Protein AF-A0A257NJT7-F1 (afdb_monomer_lite)

Foldseek 3Di:
DPDADDPVLVVVVVVVCPDPVVVPDPPDDDDSGVPPDD

pLDDT: mean 93.9, std 8.44, range [60.38, 98.62]

Structure (mmCIF, N/CA/C/O backbone):
data_AF-A0A257NJT7-F1
#
_entry.id   AF-A0A257NJT7-F1
#
loop_
_atom_site.group_PDB
_atom_site.id
_atom_site.type_symbol
_atom_site.label_atom_id
_atom_site.label_alt_id
_atom_site.label_comp_id
_atom_site.label_asym_id
_atom_site.label_entity_id
_atom_site.label_seq_id
_atom_site.pdbx_PDB_ins_code
_atom_site.Cartn_x
_atom_site.Cartn_y
_atom_site.Cartn_z
_atom_site.occupancy
_atom_site.B_iso_or_equiv
_atom_site.auth_seq_id
_atom_site.auth_comp_id
_atom_site.auth_asym_id
_atom_site.auth_atom_id
_atom_site.pdbx_PDB_model_num
ATOM 1 N N . VAL A 1 1 ? 16.504 -1.450 -6.716 1.00 75.94 1 VAL A N 1
ATOM 2 C CA . VAL A 1 1 ? 16.076 -2.439 -7.738 1.00 75.94 1 VAL A CA 1
ATOM 3 C C . VAL A 1 1 ? 16.466 -1.914 -9.120 1.00 75.94 1 VAL A C 1
ATOM 5 O O . VAL A 1 1 ? 16.120 -0.788 -9.439 1.00 75.94 1 VAL A O 1
ATOM 8 N N . ARG A 1 2 ? 17.212 -2.668 -9.942 1.00 85.00 2 ARG A N 1
ATOM 9 C CA . ARG A 1 2 ? 17.662 -2.208 -11.279 1.00 85.00 2 ARG A CA 1
ATOM 10 C C . ARG A 1 2 ? 16.660 -2.565 -12.391 1.00 85.00 2 ARG A C 1
ATOM 12 O O . ARG A 1 2 ? 17.044 -3.127 -13.408 1.00 85.00 2 ARG A O 1
ATOM 19 N N . ARG A 1 3 ? 15.370 -2.279 -12.186 1.00 94.00 3 ARG A N 1
ATOM 20 C CA . ARG A 1 3 ? 14.325 -2.446 -13.215 1.00 94.00 3 ARG A CA 1
ATOM 21 C C . ARG A 1 3 ? 13.307 -1.312 -13.171 1.00 94.00 3 ARG A C 1
ATOM 23 O O . ARG A 1 3 ? 13.252 -0.568 -12.192 1.00 94.00 3 ARG A O 1
ATOM 30 N N . ILE A 1 4 ? 12.512 -1.200 -14.231 1.00 94.69 4 ILE A N 1
ATOM 31 C CA . ILE A 1 4 ? 11.311 -0.362 -14.242 1.00 94.69 4 ILE A CA 1
ATOM 32 C C . ILE A 1 4 ? 10.230 -1.033 -13.385 1.00 94.69 4 ILE A C 1
ATOM 34 O O . ILE A 1 4 ? 10.104 -2.264 -13.368 1.00 94.69 4 ILE 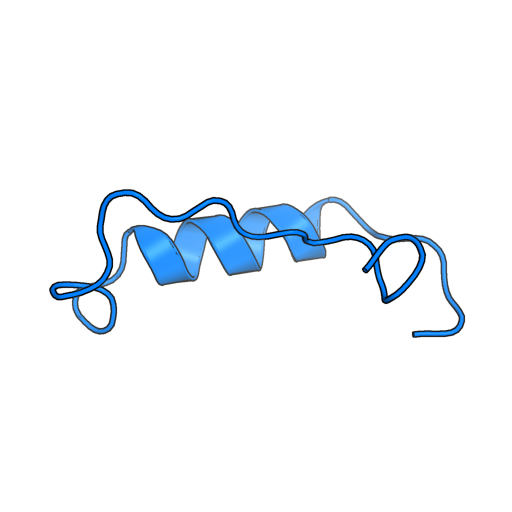A O 1
ATOM 38 N N . GLY A 1 5 ? 9.517 -0.210 -12.616 1.00 95.56 5 GLY A N 1
ATOM 39 C CA . GLY A 1 5 ? 8.380 -0.647 -11.815 1.00 95.56 5 GLY A CA 1
ATOM 40 C C . GLY A 1 5 ? 7.243 -1.124 -12.711 1.00 95.56 5 GLY A C 1
ATOM 41 O O . GLY A 1 5 ? 7.062 -0.621 -13.818 1.00 95.56 5 GLY A O 1
ATOM 42 N N . ARG A 1 6 ? 6.494 -2.109 -12.239 1.00 97.50 6 ARG A N 1
ATOM 43 C CA . ARG A 1 6 ? 5.283 -2.592 -12.896 1.00 97.50 6 ARG A CA 1
ATOM 44 C C . ARG A 1 6 ? 4.070 -2.201 -12.047 1.00 97.50 6 ARG A C 1
ATOM 46 O O . ARG A 1 6 ? 4.239 -1.986 -10.845 1.00 97.50 6 ARG A O 1
ATOM 53 N N . PRO A 1 7 ? 2.859 -2.116 -12.621 1.00 98.25 7 PRO A N 1
ATOM 54 C CA . PRO A 1 7 ? 1.652 -1.807 -11.852 1.00 98.25 7 PRO A CA 1
ATOM 55 C C . PRO A 1 7 ? 1.461 -2.712 -10.627 1.00 98.25 7 PRO A C 1
ATOM 57 O O . PRO A 1 7 ? 1.007 -2.254 -9.580 1.00 98.25 7 PRO A O 1
ATOM 60 N N . GLU A 1 8 ? 1.885 -3.972 -10.724 1.00 98.38 8 GLU A N 1
ATOM 61 C CA . GLU A 1 8 ? 1.774 -4.953 -9.645 1.00 98.38 8 GLU A CA 1
ATOM 62 C C . GLU A 1 8 ? 2.622 -4.590 -8.417 1.00 98.38 8 GLU A C 1
ATOM 64 O O . GLU A 1 8 ? 2.260 -4.960 -7.305 1.00 98.38 8 GLU A O 1
ATOM 69 N N . ASP A 1 9 ? 3.709 -3.827 -8.585 1.00 97.31 9 ASP A N 1
ATOM 70 C CA . ASP A 1 9 ? 4.535 -3.377 -7.458 1.00 97.31 9 ASP A CA 1
ATOM 71 C C . ASP A 1 9 ? 3.760 -2.402 -6.559 1.00 97.31 9 ASP A C 1
ATOM 73 O O . ASP A 1 9 ? 3.843 -2.477 -5.334 1.00 97.31 9 ASP A O 1
ATOM 77 N N . ILE A 1 10 ? 2.974 -1.506 -7.168 1.00 97.69 10 ILE A N 1
ATOM 78 C CA . ILE A 1 10 ? 2.091 -0.587 -6.438 1.00 97.69 10 ILE A CA 1
ATOM 79 C C . ILE A 1 10 ? 0.921 -1.362 -5.836 1.00 97.69 10 ILE A C 1
ATOM 81 O O . ILE A 1 10 ? 0.622 -1.200 -4.655 1.00 97.69 10 ILE A O 1
ATOM 85 N N . ALA A 1 11 ? 0.288 -2.235 -6.626 1.00 98.50 11 ALA A N 1
ATOM 86 C CA . ALA A 1 11 ? -0.861 -3.013 -6.178 1.00 98.50 11 ALA A CA 1
ATOM 87 C C . ALA A 1 11 ? -0.526 -3.889 -4.962 1.00 98.50 11 ALA A C 1
ATOM 89 O O . ALA A 1 11 ? -1.309 -3.934 -4.020 1.00 98.50 11 ALA A O 1
ATOM 90 N N . ALA A 1 12 ? 0.648 -4.528 -4.942 1.00 98.31 12 ALA A N 1
ATOM 91 C CA . ALA A 1 12 ? 1.101 -5.328 -3.808 1.00 98.31 12 ALA A CA 1
ATOM 92 C C . ALA A 1 12 ? 1.311 -4.481 -2.542 1.00 98.31 12 ALA A C 1
ATOM 94 O O . ALA A 1 12 ? 0.903 -4.890 -1.456 1.00 98.31 12 ALA A O 1
ATOM 95 N N . ALA A 1 13 ? 1.893 -3.284 -2.673 1.00 98.00 13 ALA A N 1
ATOM 96 C CA . ALA A 1 13 ? 2.052 -2.368 -1.546 1.00 98.00 13 ALA A CA 1
ATOM 97 C C . ALA A 1 13 ? 0.694 -1.903 -0.994 1.00 98.00 13 ALA A C 1
ATOM 99 O O . ALA A 1 13 ? 0.491 -1.901 0.219 1.00 98.00 13 ALA A O 1
ATOM 100 N N . CYS A 1 14 ? -0.259 -1.571 -1.871 1.00 98.25 14 CYS A N 1
ATOM 101 C CA . CYS A 1 14 ? -1.627 -1.249 -1.467 1.00 98.25 14 CYS A CA 1
ATOM 102 C C . CYS A 1 14 ? -2.314 -2.437 -0.787 1.00 98.25 14 CYS A C 1
ATOM 104 O O . CYS A 1 14 ? -2.911 -2.254 0.268 1.00 98.25 14 CYS A O 1
ATOM 106 N N . ALA A 1 15 ? -2.200 -3.641 -1.357 1.00 98.50 15 ALA A N 1
ATOM 107 C CA . ALA A 1 15 ? -2.787 -4.860 -0.808 1.00 98.50 15 ALA A CA 1
ATOM 108 C C . ALA A 1 15 ? -2.272 -5.152 0.609 1.00 98.50 15 ALA A C 1
ATOM 110 O O . ALA A 1 15 ? -3.061 -5.496 1.482 1.00 98.50 15 ALA A O 1
ATOM 111 N N . PHE A 1 16 ? -0.976 -4.946 0.862 1.00 98.38 16 PHE A N 1
ATOM 112 C CA . PHE A 1 16 ? -0.422 -5.038 2.211 1.00 98.38 16 PHE A CA 1
ATOM 113 C C . PHE A 1 16 ? -0.995 -3.963 3.141 1.00 98.38 16 PHE A C 1
ATOM 115 O O . PHE A 1 16 ? -1.429 -4.283 4.240 1.00 98.38 16 PHE A O 1
ATOM 122 N N . LEU A 1 17 ? -1.054 -2.697 2.720 1.00 98.12 17 LEU A N 1
ATOM 123 C CA . LEU A 1 17 ? -1.556 -1.619 3.584 1.00 98.12 17 LEU A CA 1
ATOM 124 C C . LEU A 1 17 ? -3.031 -1.779 3.985 1.00 98.12 17 LEU A C 1
ATOM 126 O O . LEU A 1 17 ? -3.426 -1.247 5.017 1.00 98.12 17 LEU A O 1
ATOM 130 N N . VAL A 1 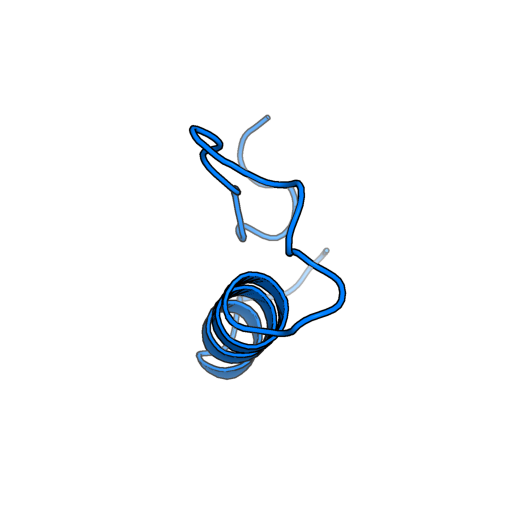18 ? -3.837 -2.497 3.198 1.00 97.94 18 VAL A N 1
ATOM 131 C CA . VAL A 1 18 ? -5.243 -2.801 3.532 1.00 97.94 18 VAL A CA 1
ATOM 132 C C . VAL A 1 18 ? -5.429 -4.149 4.237 1.00 97.94 18 VAL A C 1
ATOM 134 O O . VAL A 1 18 ? -6.560 -4.516 4.547 1.00 97.94 18 VAL A O 1
ATOM 137 N N . SER A 1 19 ? -4.348 -4.898 4.460 1.00 98.62 19 SER A N 1
ATOM 138 C CA . SER A 1 19 ? -4.377 -6.185 5.161 1.00 98.62 19 SER A CA 1
ATOM 139 C C . SER A 1 19 ? -4.452 -6.011 6.682 1.00 98.62 19 SER A C 1
ATOM 141 O O . SER A 1 19 ? -4.127 -4.945 7.213 1.00 98.62 19 SER A O 1
ATOM 143 N N . GLU A 1 20 ? -4.861 -7.062 7.399 1.00 98.56 20 GLU A N 1
ATOM 144 C CA . GLU A 1 20 ? -4.933 -7.039 8.867 1.00 98.56 20 GLU A CA 1
ATOM 145 C C . GLU A 1 20 ? -3.542 -6.877 9.500 1.00 98.56 20 GLU A C 1
ATOM 147 O O . GLU A 1 20 ? -3.382 -6.207 10.523 1.00 98.56 20 GLU A O 1
ATOM 152 N N . GLU A 1 21 ? -2.509 -7.415 8.852 1.00 98.44 21 GLU A N 1
ATOM 153 C CA . GLU A 1 21 ? -1.116 -7.362 9.292 1.00 98.44 21 GLU A CA 1
ATOM 154 C C . GLU A 1 21 ? -0.564 -5.930 9.353 1.00 98.44 21 GLU A C 1
ATOM 156 O O . GLU A 1 21 ? 0.358 -5.649 10.121 1.00 98.44 21 GLU A O 1
ATOM 161 N N . ALA A 1 22 ? -1.136 -5.005 8.578 1.00 98.44 22 ALA A N 1
ATOM 162 C CA . ALA A 1 22 ? -0.760 -3.595 8.576 1.00 98.44 22 ALA A CA 1
ATOM 163 C C . ALA A 1 22 ? -1.533 -2.748 9.605 1.00 98.44 22 ALA A C 1
ATOM 165 O O . ALA A 1 22 ? -1.364 -1.530 9.625 1.00 98.44 22 ALA A O 1
ATOM 166 N N . GLY A 1 23 ? -2.340 -3.350 10.490 1.00 98.50 23 GLY A N 1
ATOM 167 C CA . GLY A 1 23 ? -3.294 -2.644 11.361 1.00 98.50 23 GLY A CA 1
ATOM 168 C C . GLY A 1 23 ? -2.721 -1.581 12.314 1.00 98.50 23 GLY A C 1
ATOM 169 O O . GLY A 1 23 ? -3.476 -0.775 12.852 1.00 98.50 23 GLY A O 1
ATOM 170 N N . TYR A 1 24 ? -1.401 -1.537 12.515 1.00 98.31 24 TYR A N 1
ATOM 171 C CA . TYR A 1 24 ? -0.729 -0.506 13.319 1.00 98.31 24 TYR A CA 1
ATOM 172 C C . TYR A 1 24 ? -0.024 0.582 12.484 1.00 98.31 24 TYR A C 1
ATOM 174 O O . TYR A 1 24 ? 0.574 1.509 13.031 1.00 98.31 24 TYR A O 1
ATOM 182 N N . ILE A 1 25 ? -0.068 0.488 11.154 1.00 97.88 25 ILE A N 1
ATOM 183 C CA . ILE A 1 25 ? 0.583 1.427 10.241 1.00 97.88 25 ILE A CA 1
ATOM 184 C C . ILE A 1 25 ? -0.416 2.522 9.864 1.00 97.88 25 ILE A C 1
ATOM 186 O O . ILE A 1 25 ? -1.395 2.284 9.164 1.00 97.88 25 ILE A O 1
ATOM 190 N N . THR A 1 26 ? -0.148 3.754 10.296 1.00 97.88 26 THR A N 1
ATOM 191 C CA . THR A 1 26 ? -0.956 4.927 9.937 1.00 97.88 26 THR A 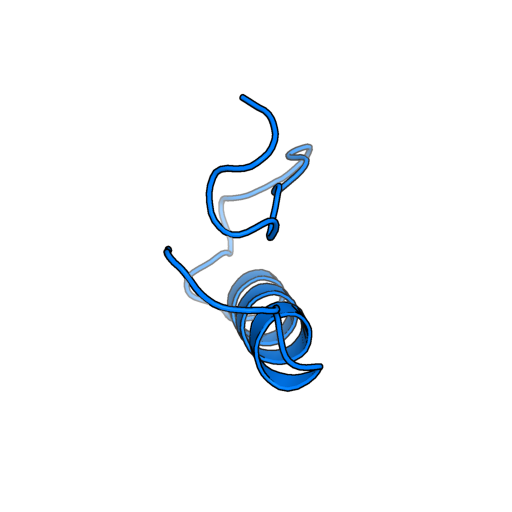CA 1
ATOM 192 C C . THR A 1 26 ? -0.100 6.185 9.775 1.00 97.88 26 THR A C 1
ATOM 194 O O . THR A 1 26 ? 1.004 6.283 10.319 1.00 97.88 26 THR A O 1
ATOM 197 N N . GLY A 1 27 ? -0.581 7.139 8.973 1.00 97.38 27 GLY A N 1
ATOM 198 C CA . GLY A 1 27 ? 0.091 8.420 8.715 1.00 97.38 27 GLY A CA 1
ATOM 199 C C . GLY A 1 27 ? 1.401 8.330 7.922 1.00 97.38 27 GLY A C 1
ATOM 200 O O . GLY A 1 27 ? 2.147 9.304 7.882 1.00 97.38 27 GLY A O 1
ATOM 201 N N . GLN A 1 28 ? 1.702 7.179 7.313 1.00 96.69 28 GLN A 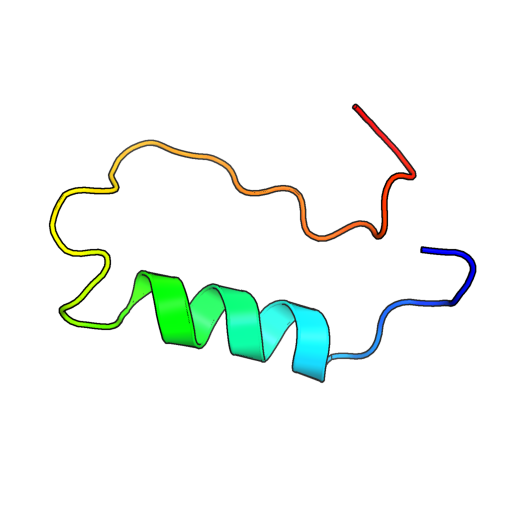N 1
ATOM 202 C CA . GLN A 1 28 ? 2.951 6.955 6.581 1.00 96.69 28 GLN A CA 1
ATOM 203 C C . GLN A 1 28 ? 2.790 7.186 5.077 1.00 96.69 28 GLN A C 1
ATOM 205 O O . GLN A 1 28 ? 1.754 6.873 4.492 1.00 96.69 28 GLN A O 1
ATOM 210 N N . ILE A 1 29 ? 3.860 7.663 4.440 1.00 94.62 29 ILE A N 1
ATOM 211 C CA . ILE A 1 29 ? 3.990 7.729 2.982 1.00 94.62 29 ILE A CA 1
ATOM 212 C C . ILE A 1 29 ? 5.006 6.668 2.563 1.00 94.62 29 ILE A C 1
ATOM 214 O O . ILE A 1 29 ? 6.179 6.751 2.925 1.00 94.62 29 ILE A O 1
ATOM 218 N N . LEU A 1 30 ? 4.566 5.674 1.792 1.00 93.94 30 LEU A N 1
ATOM 219 C CA . LEU A 1 30 ? 5.428 4.590 1.327 1.00 93.94 30 LEU A CA 1
ATOM 220 C C . LEU A 1 30 ? 5.902 4.838 -0.110 1.00 93.94 30 LEU A C 1
ATOM 222 O O . LEU A 1 30 ? 5.123 4.784 -1.061 1.00 93.94 30 LEU A O 1
ATOM 226 N N . GLY A 1 31 ? 7.203 5.075 -0.276 1.00 94.56 31 GLY A N 1
ATOM 227 C CA . GLY A 1 31 ? 7.829 5.209 -1.589 1.00 94.56 31 GLY A CA 1
ATOM 228 C C . GLY A 1 31 ? 8.060 3.857 -2.269 1.00 94.56 31 GLY A C 1
ATOM 229 O O . GLY A 1 31 ? 8.990 3.135 -1.921 1.00 94.56 31 GLY A O 1
ATOM 230 N N . VAL A 1 32 ? 7.277 3.540 -3.304 1.00 95.50 32 VAL A N 1
ATOM 231 C CA . VAL A 1 32 ? 7.446 2.321 -4.122 1.00 95.50 32 VAL A CA 1
ATOM 232 C C . VAL A 1 32 ? 8.137 2.673 -5.445 1.00 95.50 32 VAL A C 1
ATOM 234 O O . VAL A 1 32 ? 7.530 2.698 -6.511 1.00 95.50 32 VAL A O 1
ATOM 237 N N . ASN A 1 33 ? 9.425 3.023 -5.378 1.00 93.12 33 ASN A N 1
ATOM 238 C CA . ASN A 1 33 ? 10.159 3.617 -6.512 1.00 93.12 33 ASN A CA 1
ATOM 239 C C . ASN A 1 33 ? 11.406 2.826 -6.960 1.00 93.12 33 ASN A C 1
ATOM 241 O O . ASN A 1 33 ? 12.165 3.274 -7.822 1.00 93.12 33 ASN A O 1
ATOM 245 N N . GLY A 1 34 ? 11.650 1.656 -6.364 1.00 93.62 34 GLY A N 1
ATOM 246 C CA . GLY A 1 34 ? 12.814 0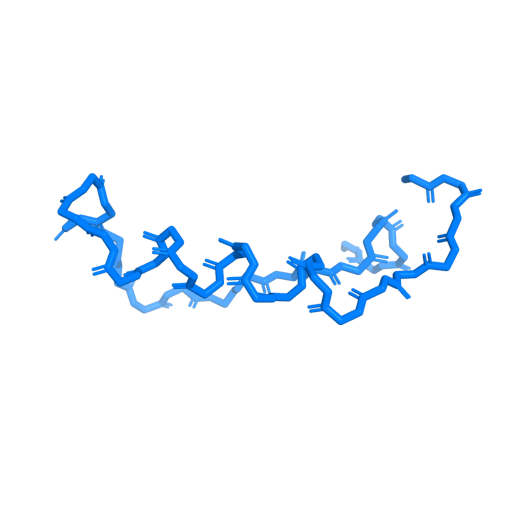.829 -6.678 1.00 93.62 34 GLY A CA 1
ATOM 247 C C . GLY A 1 34 ? 14.159 1.413 -6.220 1.00 93.62 34 GLY A C 1
ATOM 248 O O . GLY A 1 34 ? 15.192 0.948 -6.704 1.00 93.62 34 GLY A O 1
ATOM 249 N N . GLY A 1 35 ? 14.169 2.378 -5.295 1.00 90.81 35 GLY A N 1
ATOM 250 C CA . GLY A 1 35 ? 15.374 3.017 -4.751 1.00 90.81 35 GLY A CA 1
ATOM 251 C C . GLY A 1 35 ? 15.866 4.214 -5.567 1.00 90.81 35 GLY A C 1
ATOM 252 O O . G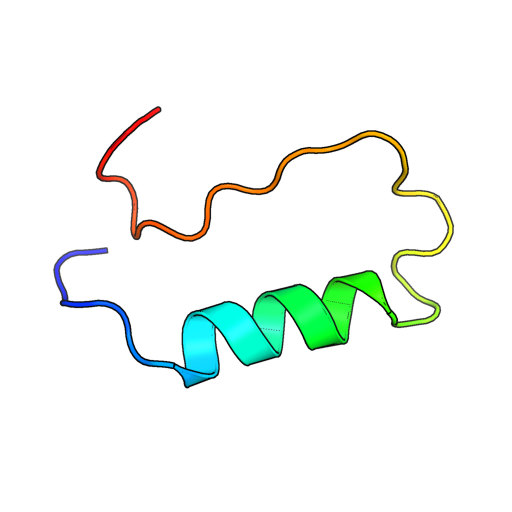LY A 1 35 ? 17.065 4.461 -5.613 1.00 90.81 35 GLY A O 1
ATOM 253 N N . ARG A 1 36 ? 14.962 4.906 -6.276 1.00 81.56 36 ARG A N 1
ATOM 254 C CA . ARG A 1 36 ? 15.295 6.069 -7.122 1.00 81.56 36 ARG A CA 1
ATOM 255 C C . ARG A 1 36 ? 15.307 7.406 -6.379 1.00 81.56 36 ARG A C 1
ATOM 257 O O . ARG A 1 36 ? 16.012 8.293 -6.828 1.00 81.56 36 ARG A O 1
ATOM 264 N N . ASN A 1 37 ? 14.565 7.531 -5.280 1.00 69.25 37 ASN A N 1
ATOM 265 C CA . ASN A 1 37 ? 14.602 8.677 -4.371 1.00 69.25 37 ASN A CA 1
ATOM 266 C C . ASN A 1 37 ? 14.473 8.149 -2.938 1.00 69.25 37 ASN A C 1
ATOM 268 O O . ASN A 1 37 ? 13.498 7.452 -2.638 1.00 69.25 37 ASN A O 1
ATOM 272 N N . THR A 1 38 ? 15.450 8.480 -2.102 1.00 60.38 38 THR A N 1
ATOM 273 C CA . THR A 1 38 ? 15.439 8.343 -0.638 1.00 60.38 38 THR A CA 1
ATOM 274 C C . THR A 1 38 ? 15.952 9.643 -0.068 1.00 60.38 38 THR A C 1
ATOM 276 O O . THR A 1 38 ? 16.955 10.135 -0.635 1.00 60.38 38 THR A O 1
#

Radius of gyration: 11.31 Å; chains: 1; bounding box: 23×16×28 Å

Sequence (38 aa):
VRRIGRPEDIAAACAFLVSEEAGYITGQILGVNGGRNT

Secondary structure (DSSP, 8-state):
--S---HHHHHHHHHHHTSGGGTT--S-----SSSS--